Protein AF-A0A7C2Q0B4-F1 (afdb_monomer)

Sequence (106 aa):
MGLEPEFLTIAKILRPRGVKGEVVAEIVTDHPERFAAVTRVRLEAPDGTFVESRLERYWFHRGQIVLKFEGCETIEAASRFKGWWVKIAREEAVPLEEDEYFLFEL

Foldseek 3Di:
DDPPFDKDFFWWFAAFDDFQQKTKTAGPDPCPVLVQLFQKKWWAAPVRDIDIWGFPDWDDDPNIMITDTPPRGGRVSNHVSHGTTIIGGPVSSPRDDDDDDPPDDD

Nearest PDB structures (foldseek):
  2f1l-assembly1_A-2  TM=8.897E-01  e=5.476E-07  Pseudomonas aeruginosa
  2qgg-assembly1_A  TM=8.236E-01  e=2.014E-05  Acinetobacter calcoaceticus
  3h9n-assembly1_A  TM=7.713E-01  e=1.444E-05  Haemophilus influenzae
  3a1p-assembly2_C  TM=7.862E-01  e=9.517E-05  Thermus thermophilus HB8
  8e5t-assembly1_f  TM=5.464E-01  e=8.732E-02  Saccharomyces cerevisiae BY4741

Mean predicted aligned error: 6.96 Å

Solvent-accessible surface area (backbone atoms only — not comparable to full-atom values): 5934 Å² total; per-residue (Å²): 131,84,81,72,74,57,66,44,68,42,30,37,28,69,36,46,36,71,68,62,7,24,28,37,22,44,67,70,42,98,59,70,76,41,64,71,32,41,50,58,34,36,43,31,39,89,86,69,53,69,48,79,45,36,51,70,39,64,49,80,53,96,90,28,34,37,43,29,43,62,92,25,57,32,38,70,56,21,45,72,46,46,63,15,34,37,24,29,42,56,71,42,66,41,81,56,83,86,74,90,62,84,78,85,74,135

Secondary structure (DSSP, 8-state):
------EEEEEEEEEEETTTTEEEEEE-SS-GGGGGG--EEEEE-TTS-EEEEEEEEEEEETTEEEEEETT--SHHHHHHTTTPEEEEETTTTS------------

Structure (mmCIF, N/CA/C/O backbone):
data_AF-A0A7C2Q0B4-F1
#
_entry.id   AF-A0A7C2Q0B4-F1
#
loop_
_atom_site.group_PDB
_atom_site.id
_atom_site.type_symbol
_atom_site.label_atom_id
_atom_site.label_alt_id
_atom_site.label_comp_id
_atom_site.label_asym_id
_atom_site.label_entity_id
_atom_site.label_seq_id
_atom_site.pdbx_PDB_ins_code
_atom_site.Cartn_x
_atom_site.Cartn_y
_atom_site.Cartn_z
_atom_site.occupancy
_atom_site.B_iso_or_equiv
_atom_site.auth_seq_id
_atom_site.auth_comp_id
_atom_site.auth_asym_id
_atom_site.auth_atom_id
_atom_site.pdbx_PDB_model_num
ATOM 1 N N . MET A 1 1 ? -0.457 4.858 28.475 1.00 39.81 1 MET A N 1
ATOM 2 C CA . MET A 1 1 ? -0.110 3.573 27.836 1.00 39.81 1 MET A CA 1
ATOM 3 C C . MET A 1 1 ? -0.443 3.767 26.370 1.00 39.81 1 MET A C 1
ATOM 5 O O . MET A 1 1 ? -1.586 4.102 26.095 1.00 39.81 1 MET A O 1
ATOM 9 N N . GLY A 1 2 ? 0.578 3.825 25.511 1.00 45.00 2 GLY A N 1
ATOM 10 C CA . GLY A 1 2 ? 0.459 4.362 24.152 1.00 45.00 2 GLY A CA 1
ATOM 11 C C . GLY A 1 2 ? -0.619 3.634 23.361 1.00 45.00 2 GLY A C 1
ATOM 12 O O . GLY A 1 2 ? -0.617 2.408 23.317 1.00 45.00 2 GLY A O 1
ATOM 13 N N . LEU A 1 3 ? -1.554 4.397 22.801 1.00 47.12 3 LEU A N 1
ATOM 14 C CA . LEU A 1 3 ? -2.497 3.898 21.812 1.00 47.12 3 LEU A CA 1
ATOM 15 C C . LEU A 1 3 ? -1.669 3.608 20.559 1.00 47.12 3 LEU A C 1
ATOM 17 O O . LEU A 1 3 ? -1.414 4.507 19.764 1.00 47.12 3 LEU A O 1
ATOM 21 N N . GLU A 1 4 ? -1.157 2.386 20.428 1.00 57.59 4 GLU A N 1
ATOM 22 C CA . GLU A 1 4 ? -0.734 1.914 19.113 1.00 57.59 4 GLU A CA 1
ATOM 23 C C . GLU A 1 4 ? -1.976 2.010 18.219 1.00 57.59 4 GLU A C 1
ATOM 25 O O . GLU A 1 4 ? -3.023 1.478 18.607 1.00 57.59 4 GLU A O 1
ATOM 30 N N . PRO A 1 5 ? -1.922 2.727 17.082 1.00 62.88 5 PRO A N 1
ATOM 31 C CA . PRO A 1 5 ? -3.083 2.824 16.219 1.00 62.88 5 PRO A CA 1
ATOM 32 C C . PRO A 1 5 ? -3.480 1.408 15.800 1.00 62.88 5 PRO A C 1
ATOM 34 O O . PRO A 1 5 ? -2.667 0.661 15.256 1.00 62.88 5 PRO A O 1
ATOM 37 N N . GLU A 1 6 ? -4.722 1.011 16.072 1.00 82.69 6 GLU A N 1
ATOM 38 C CA . GLU A 1 6 ? -5.257 -0.233 15.527 1.00 82.69 6 GLU A CA 1
ATOM 39 C C . GLU A 1 6 ? -5.330 -0.075 14.004 1.00 82.69 6 GLU A C 1
ATOM 41 O O . GLU A 1 6 ? -6.093 0.745 13.493 1.00 82.69 6 GLU A O 1
ATOM 46 N N . PHE A 1 7 ? -4.513 -0.833 13.272 1.00 87.31 7 PHE A N 1
ATOM 47 C CA . PHE A 1 7 ? -4.497 -0.805 11.812 1.00 87.31 7 PHE A CA 1
ATOM 48 C C . PHE A 1 7 ? -5.426 -1.872 11.232 1.00 87.31 7 PHE A C 1
ATOM 50 O O . PHE A 1 7 ? -5.339 -3.050 11.578 1.00 87.31 7 PHE A O 1
ATOM 57 N N . LEU A 1 8 ? -6.275 -1.470 10.289 1.00 88.69 8 LEU A N 1
ATOM 58 C CA . LEU A 1 8 ? -7.162 -2.352 9.536 1.00 88.69 8 LEU A CA 1
ATOM 59 C C . LEU A 1 8 ? -6.580 -2.614 8.152 1.00 88.69 8 LEU A C 1
ATOM 61 O O . LEU A 1 8 ? -6.201 -1.677 7.454 1.00 88.69 8 LEU A O 1
ATOM 65 N N . THR A 1 9 ? -6.532 -3.880 7.739 1.00 91.56 9 THR A N 1
ATOM 66 C CA . THR A 1 9 ? -6.079 -4.252 6.390 1.00 91.56 9 THR A CA 1
ATOM 67 C C . THR A 1 9 ? -7.236 -4.130 5.411 1.00 91.56 9 THR A C 1
ATOM 69 O O . THR A 1 9 ? -8.284 -4.733 5.626 1.00 91.56 9 THR A O 1
ATOM 72 N N . ILE A 1 10 ? -7.044 -3.361 4.340 1.00 92.00 10 ILE A N 1
ATOM 73 C CA . ILE A 1 10 ? -8.107 -3.059 3.372 1.00 92.00 10 ILE A CA 1
ATOM 74 C C . ILE A 1 10 ? -7.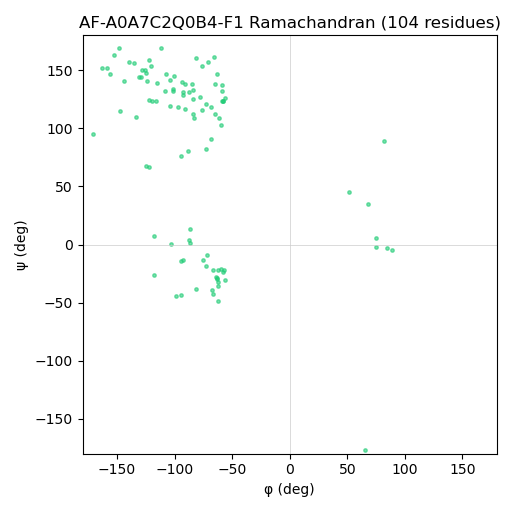808 -3.568 1.965 1.00 92.00 10 ILE A C 1
ATOM 76 O O . ILE A 1 10 ? -8.736 -3.872 1.216 1.00 92.00 10 ILE A O 1
ATOM 80 N N . ALA A 1 11 ? -6.531 -3.719 1.602 1.00 94.12 11 ALA A N 1
ATOM 81 C CA . ALA A 1 11 ? -6.154 -4.272 0.308 1.00 94.12 11 ALA A CA 1
ATOM 82 C C . ALA A 1 11 ? -4.790 -4.975 0.316 1.00 94.12 11 ALA A C 1
ATOM 84 O O . ALA A 1 11 ? -3.959 -4.754 1.196 1.00 94.12 11 ALA A O 1
ATOM 85 N N . LYS A 1 12 ? -4.549 -5.795 -0.711 1.00 96.25 12 LYS A N 1
ATOM 86 C CA . LYS A 1 12 ? -3.262 -6.434 -1.006 1.00 96.25 12 LYS A CA 1
ATOM 87 C C . LYS A 1 12 ? -2.751 -6.012 -2.370 1.00 96.25 12 LYS A C 1
ATOM 89 O O . LYS A 1 12 ? -3.414 -6.249 -3.376 1.00 96.25 12 LYS A O 1
ATOM 94 N N . ILE A 1 13 ? -1.551 -5.453 -2.439 1.00 96.44 13 ILE A N 1
ATOM 95 C CA . ILE A 1 13 ? -0.962 -5.017 -3.704 1.00 96.44 13 ILE A CA 1
ATOM 96 C C . ILE A 1 13 ? -0.524 -6.236 -4.520 1.00 96.44 13 ILE A C 1
ATOM 98 O O . ILE A 1 13 ? 0.316 -7.028 -4.095 1.00 96.44 13 ILE A O 1
ATOM 102 N N . LEU A 1 14 ? -1.068 -6.378 -5.727 1.00 95.88 14 LEU A N 1
ATOM 103 C CA . LEU A 1 14 ? -0.796 -7.508 -6.617 1.00 95.88 14 LEU A CA 1
ATOM 104 C C . LEU A 1 14 ? 0.328 -7.208 -7.606 1.00 95.88 14 LEU A C 1
ATOM 106 O O . LEU A 1 14 ? 1.172 -8.066 -7.880 1.00 95.88 14 LEU A O 1
ATOM 110 N N . 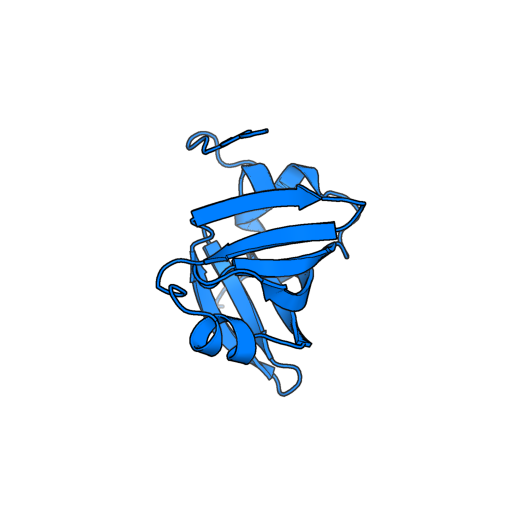ARG A 1 15 ? 0.310 -6.009 -8.197 1.00 94.94 15 ARG A N 1
ATOM 111 C CA . ARG A 1 15 ? 1.247 -5.610 -9.256 1.00 94.94 15 ARG A CA 1
ATOM 112 C C . ARG A 1 15 ? 1.273 -4.093 -9.460 1.00 94.94 15 ARG A C 1
ATOM 114 O O . ARG A 1 15 ? 0.240 -3.454 -9.267 1.00 94.94 15 ARG A O 1
ATOM 121 N N . PRO A 1 16 ? 2.397 -3.528 -9.927 1.00 94.81 16 PRO A N 1
ATOM 122 C CA . PRO A 1 16 ? 2.427 -2.156 -10.418 1.00 94.81 16 PRO A CA 1
ATOM 123 C C . PRO A 1 16 ? 1.573 -1.999 -11.689 1.00 94.81 16 PRO A C 1
ATOM 125 O O . PRO A 1 16 ? 1.251 -2.975 -12.384 1.00 94.81 16 PRO A O 1
ATOM 128 N N . ARG A 1 17 ? 1.212 -0.758 -12.006 1.00 90.44 17 ARG A N 1
ATOM 129 C CA . ARG A 1 17 ? 0.438 -0.362 -13.181 1.00 90.44 17 ARG A CA 1
ATOM 130 C C . ARG A 1 17 ? 0.914 0.987 -13.710 1.00 90.44 17 ARG A C 1
ATOM 132 O O . ARG A 1 17 ? 1.174 1.918 -12.958 1.00 90.44 17 ARG A O 1
ATOM 139 N N . GLY A 1 18 ? 0.957 1.074 -15.037 1.00 85.12 18 GLY A N 1
ATOM 140 C CA . GLY A 1 18 ? 1.280 2.306 -15.743 1.00 85.12 18 GLY A CA 1
ATOM 141 C C . GLY A 1 18 ? 2.714 2.778 -15.509 1.00 85.12 18 GLY A C 1
ATOM 142 O O . GLY A 1 18 ? 3.519 2.125 -14.849 1.00 85.12 18 GLY A O 1
ATOM 143 N N . VAL A 1 19 ? 3.024 3.935 -16.085 1.00 86.06 19 VAL A N 1
ATOM 144 C CA . VAL A 1 19 ?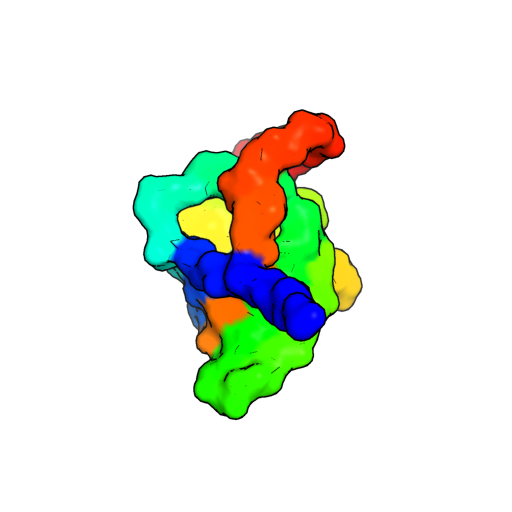 4.322 4.607 -15.910 1.00 86.06 19 VAL A CA 1
ATOM 145 C C . VAL A 1 19 ? 4.3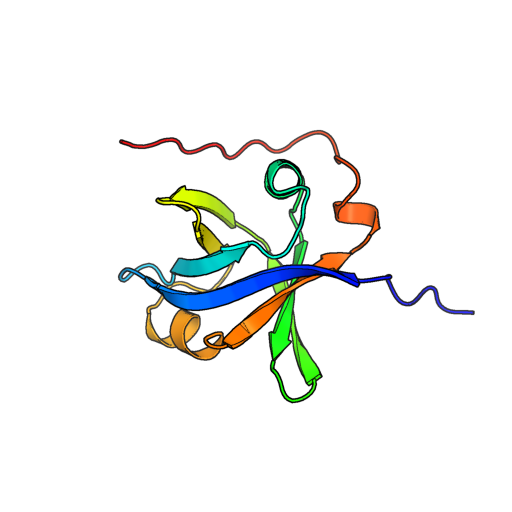08 5.613 -14.762 1.00 86.06 19 VAL A C 1
ATOM 147 O O . VAL A 1 19 ? 5.367 6.033 -14.323 1.00 86.06 19 VAL A O 1
ATOM 150 N N . LYS A 1 20 ? 3.118 5.959 -14.251 1.00 87.12 20 LYS A N 1
ATOM 151 C CA . LYS A 1 20 ? 2.909 6.950 -13.187 1.00 87.12 20 LYS A CA 1
ATOM 152 C C . LYS A 1 20 ? 3.023 6.366 -11.773 1.00 87.12 20 LYS A C 1
ATOM 154 O O . LYS A 1 20 ? 2.579 7.010 -10.832 1.00 87.12 20 LYS A O 1
ATOM 159 N N . GLY A 1 21 ? 3.544 5.148 -11.619 1.00 90.69 21 GLY A N 1
ATOM 160 C CA . GLY A 1 21 ? 3.721 4.504 -10.313 1.00 90.69 21 GLY A CA 1
ATOM 161 C C . GLY A 1 21 ? 2.421 4.130 -9.594 1.00 90.69 21 GLY A C 1
ATOM 162 O O . GLY A 1 21 ? 2.344 4.189 -8.371 1.00 90.69 21 GLY A O 1
ATOM 163 N N . GLU A 1 22 ? 1.394 3.732 -10.341 1.00 94.62 22 GLU A N 1
ATOM 164 C CA . GLU A 1 22 ? 0.149 3.209 -9.770 1.00 94.62 22 GLU A CA 1
ATOM 165 C C . GLU A 1 22 ? 0.323 1.730 -9.402 1.00 94.62 22 GLU A C 1
ATOM 167 O O . GLU A 1 22 ? 1.189 1.030 -9.936 1.00 94.62 22 GLU A O 1
ATOM 172 N N . VAL A 1 23 ? -0.537 1.210 -8.529 1.00 95.44 23 VAL A N 1
ATOM 173 C CA . VAL A 1 23 ? -0.586 -0.221 -8.214 1.00 95.44 23 VAL A CA 1
ATOM 174 C C . VAL A 1 23 ? -1.998 -0.766 -8.328 1.00 95.44 23 VAL A C 1
ATOM 176 O O . VAL A 1 23 ? -2.965 -0.099 -7.985 1.00 95.44 23 VAL A O 1
ATOM 179 N N . VAL A 1 24 ? -2.122 -2.009 -8.786 1.00 95.56 24 VAL A N 1
ATOM 180 C CA . VAL A 1 24 ? -3.363 -2.780 -8.690 1.00 95.56 24 VAL A CA 1
ATOM 181 C C . VAL A 1 24 ? -3.322 -3.599 -7.415 1.00 95.56 24 VAL A C 1
ATOM 183 O O . VAL A 1 24 ? -2.371 -4.356 -7.196 1.00 95.56 24 VAL A O 1
ATOM 186 N N . ALA A 1 25 ? -4.376 -3.489 -6.621 1.00 95.56 25 ALA A N 1
ATOM 187 C CA . ALA A 1 25 ? -4.564 -4.228 -5.395 1.00 95.56 25 ALA A CA 1
ATOM 188 C C . ALA A 1 25 ? -5.900 -4.986 -5.386 1.00 95.56 25 ALA A C 1
ATOM 190 O O . ALA A 1 25 ? -6.884 -4.596 -6.017 1.00 95.56 25 ALA A O 1
ATOM 191 N N . GLU A 1 26 ? -5.907 -6.110 -4.684 1.00 94.50 26 GLU A N 1
ATOM 192 C CA . GLU A 1 26 ? -7.107 -6.859 -4.330 1.00 94.50 26 GLU A CA 1
ATOM 193 C C . GLU A 1 26 ? -7.718 -6.247 -3.075 1.00 94.50 26 GLU A C 1
ATOM 195 O O . GLU A 1 26 ? -7.003 -5.986 -2.109 1.00 94.50 26 GLU A O 1
ATOM 200 N N . ILE A 1 27 ? -9.026 -6.014 -3.090 1.00 92.12 27 ILE A N 1
ATOM 201 C CA . ILE A 1 27 ? -9.763 -5.524 -1.927 1.00 92.12 27 ILE A CA 1
ATOM 202 C C . ILE A 1 27 ? -9.976 -6.710 -0.991 1.00 92.12 27 ILE A C 1
ATOM 204 O O . ILE A 1 27 ? -10.489 -7.740 -1.417 1.00 92.12 27 ILE A O 1
ATOM 208 N N . VAL A 1 28 ? -9.594 -6.561 0.275 1.00 90.69 28 VAL A N 1
ATOM 209 C CA . VAL A 1 28 ? -9.776 -7.606 1.302 1.00 90.69 28 VAL A CA 1
ATOM 210 C C . VAL A 1 28 ? -10.682 -7.154 2.445 1.00 90.69 28 VAL A C 1
ATOM 212 O O . VAL A 1 28 ? -10.811 -7.846 3.448 1.00 90.69 28 VAL A O 1
ATOM 215 N N . THR A 1 29 ? -11.290 -5.977 2.307 1.00 84.31 29 THR A N 1
ATOM 216 C CA . THR A 1 29 ? -12.287 -5.456 3.238 1.00 84.31 29 THR A CA 1
ATOM 217 C C . THR A 1 29 ? -13.693 -5.659 2.689 1.00 84.31 29 THR A C 1
ATOM 219 O O . THR A 1 29 ? -13.923 -5.505 1.491 1.00 84.31 29 THR A O 1
ATOM 222 N N . ASP A 1 30 ? -14.640 -5.924 3.585 1.00 81.56 30 ASP A N 1
ATOM 223 C CA . ASP A 1 30 ? -16.071 -5.954 3.269 1.00 81.56 30 ASP A CA 1
ATOM 224 C C . ASP A 1 30 ? -16.658 -4.552 3.009 1.00 81.56 30 ASP A C 1
ATOM 226 O O . ASP A 1 30 ? -17.795 -4.439 2.559 1.00 81.56 30 ASP A O 1
ATOM 230 N N . HIS A 1 31 ? -15.886 -3.487 3.273 1.00 81.38 31 HIS A N 1
ATOM 231 C CA . HIS A 1 31 ? -16.311 -2.087 3.166 1.00 81.38 31 HIS A CA 1
ATOM 232 C C . HIS A 1 31 ? -15.399 -1.254 2.239 1.00 81.38 31 HIS A C 1
ATOM 234 O O . HIS A 1 31 ? -14.669 -0.372 2.713 1.00 81.38 31 HIS A O 1
ATOM 240 N N . PRO A 1 32 ? -15.383 -1.522 0.919 1.00 78.81 32 PRO A N 1
ATOM 241 C CA . PRO A 1 32 ? -14.576 -0.774 -0.050 1.00 78.81 32 PRO A CA 1
ATOM 242 C C . PRO A 1 32 ? -14.949 0.713 -0.156 1.00 78.81 32 PRO A C 1
ATOM 244 O O . PRO A 1 32 ? -14.127 1.530 -0.556 1.00 78.81 32 PRO A O 1
ATOM 247 N N . GLU A 1 33 ? -16.158 1.106 0.228 1.00 77.31 33 GLU A N 1
ATOM 248 C CA . GLU A 1 33 ? -16.593 2.502 0.276 1.00 77.31 33 GLU A CA 1
ATOM 249 C C . GLU A 1 33 ? -15.708 3.377 1.181 1.00 77.31 33 GLU A C 1
ATOM 251 O O . GLU A 1 33 ? -15.598 4.581 0.961 1.00 77.31 33 GLU A O 1
ATOM 256 N N . ARG A 1 34 ? -15.005 2.776 2.151 1.00 77.38 34 ARG A N 1
ATOM 257 C CA . ARG A 1 34 ? -14.132 3.500 3.086 1.00 77.38 34 ARG A CA 1
ATOM 258 C C . ARG A 1 34 ? -12.913 4.123 2.424 1.00 77.38 34 ARG A C 1
ATOM 260 O O . ARG A 1 34 ? -12.400 5.091 2.965 1.00 77.38 34 ARG A O 1
ATOM 267 N N . PHE A 1 35 ? -12.477 3.635 1.257 1.00 78.44 35 PHE A N 1
ATOM 268 C CA . PHE A 1 35 ? -11.358 4.243 0.525 1.00 78.44 35 PHE A CA 1
ATOM 269 C C . PHE A 1 35 ? -11.599 5.729 0.205 1.00 78.44 35 PHE A C 1
ATOM 271 O O . PHE A 1 35 ? -10.630 6.461 0.041 1.00 78.44 35 PHE A O 1
ATOM 278 N N . ALA A 1 36 ? -12.858 6.186 0.185 1.00 74.56 36 ALA A N 1
ATOM 279 C CA . ALA A 1 36 ? -13.211 7.593 0.009 1.00 74.56 36 ALA A CA 1
ATOM 280 C C . ALA A 1 36 ? -12.733 8.515 1.140 1.00 74.56 36 ALA A C 1
ATOM 282 O O . ALA A 1 36 ? -12.495 9.686 0.881 1.00 74.56 36 ALA A O 1
ATOM 283 N N . ALA A 1 37 ? -12.587 8.002 2.363 1.00 75.00 37 ALA A N 1
ATOM 284 C CA . ALA A 1 37 ? -12.168 8.781 3.530 1.00 75.00 37 ALA A CA 1
ATOM 285 C C . ALA A 1 37 ? -10.698 8.551 3.917 1.00 75.00 37 ALA A C 1
AT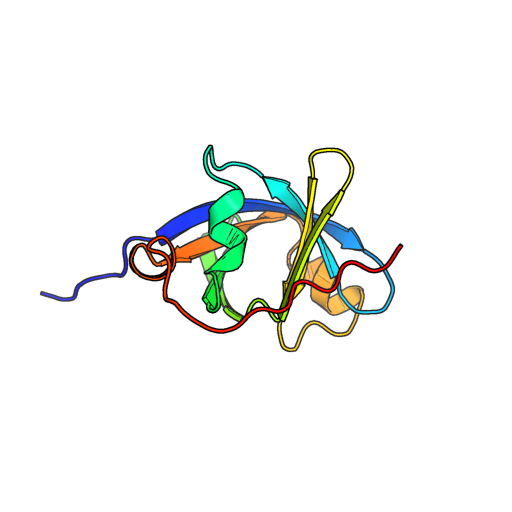OM 287 O O . ALA A 1 37 ? -10.209 9.105 4.899 1.00 75.00 37 ALA A O 1
ATOM 288 N N . VAL A 1 38 ? -9.985 7.705 3.169 1.00 82.44 38 VAL A N 1
ATOM 289 C CA . VAL A 1 38 ? -8.609 7.329 3.490 1.00 82.44 38 VAL A CA 1
ATOM 290 C C . VAL A 1 38 ? -7.656 8.374 2.938 1.00 82.44 38 VAL A C 1
ATOM 292 O O . VAL A 1 38 ? -7.451 8.450 1.729 1.00 82.44 38 VAL A O 1
ATOM 295 N N . THR A 1 39 ? -6.994 9.106 3.832 1.00 84.38 39 THR A N 1
ATOM 296 C CA . THR A 1 39 ? -5.892 9.998 3.456 1.00 84.38 39 THR A CA 1
ATOM 297 C C . THR A 1 39 ? -4.552 9.325 3.715 1.00 84.38 39 THR A C 1
ATOM 299 O O . THR A 1 39 ? -3.650 9.369 2.875 1.00 84.38 39 THR A O 1
ATOM 302 N N . ARG A 1 40 ? -4.397 8.678 4.876 1.00 89.44 40 ARG A N 1
ATOM 303 C CA . ARG A 1 40 ? -3.139 8.048 5.298 1.00 89.44 40 ARG A CA 1
ATOM 304 C C . ARG A 1 40 ? -3.230 6.534 5.243 1.00 89.44 40 ARG A C 1
ATOM 306 O O . ARG A 1 40 ? -4.146 5.919 5.784 1.00 89.44 40 ARG A O 1
ATOM 313 N N . VAL A 1 41 ? -2.213 5.925 4.649 1.00 92.19 41 VAL A N 1
ATOM 314 C CA . VAL A 1 41 ? -2.070 4.476 4.551 1.00 92.19 41 VAL A CA 1
ATOM 315 C C . VAL A 1 41 ? -0.734 4.029 5.123 1.00 92.19 41 VAL A C 1
ATOM 317 O O . VAL A 1 41 ? 0.288 4.706 5.013 1.00 92.19 41 VAL A O 1
ATOM 320 N N . ARG A 1 42 ? -0.730 2.833 5.695 1.00 94.12 42 ARG A N 1
ATOM 321 C CA . ARG A 1 42 ? 0.471 2.075 6.009 1.00 94.12 42 ARG A CA 1
ATOM 322 C C . ARG A 1 42 ? 0.612 0.961 4.985 1.00 94.12 42 ARG A C 1
ATOM 324 O O . ARG A 1 42 ? -0.260 0.102 4.868 1.00 94.12 42 ARG A O 1
ATOM 331 N N . LEU A 1 43 ? 1.714 0.983 4.252 1.00 94.88 43 LEU A N 1
ATOM 332 C CA . LEU A 1 43 ? 2.121 -0.100 3.372 1.00 94.88 43 LEU A CA 1
ATOM 333 C C . LEU A 1 43 ? 3.002 -1.034 4.194 1.00 94.88 43 LEU A C 1
ATOM 335 O O . LEU A 1 43 ? 4.063 -0.623 4.655 1.00 94.88 43 LEU A O 1
ATOM 339 N N . GLU A 1 44 ? 2.570 -2.275 4.383 1.00 95.94 44 GLU A N 1
ATOM 340 C CA . GLU A 1 44 ? 3.282 -3.273 5.183 1.00 95.94 44 GLU A CA 1
ATOM 341 C C . GLU A 1 44 ? 3.729 -4.454 4.318 1.00 95.94 44 GLU A C 1
ATOM 343 O O . GLU A 1 44 ? 2.927 -5.112 3.654 1.00 95.94 44 GLU A O 1
ATOM 348 N N . ALA A 1 45 ? 5.025 -4.728 4.327 1.00 95.50 45 ALA A N 1
ATOM 349 C CA . ALA A 1 45 ? 5.644 -5.858 3.671 1.00 95.50 45 ALA A CA 1
ATOM 350 C C . ALA A 1 45 ? 5.314 -7.181 4.388 1.00 95.50 45 ALA A C 1
ATOM 352 O O . ALA A 1 45 ? 5.056 -7.199 5.593 1.00 95.50 45 ALA A O 1
ATOM 353 N N . PRO A 1 46 ? 5.394 -8.328 3.689 1.00 91.69 46 PRO A N 1
ATOM 354 C CA . PRO A 1 46 ? 5.192 -9.642 4.305 1.00 91.69 46 PRO A CA 1
ATOM 355 C C . PRO A 1 46 ? 6.166 -9.986 5.443 1.00 91.69 46 PRO A C 1
ATOM 357 O O . PRO A 1 46 ? 5.867 -10.872 6.237 1.00 91.69 46 PRO A O 1
ATOM 360 N N . ASP A 1 47 ? 7.325 -9.324 5.511 1.00 93.12 47 ASP A N 1
ATOM 361 C CA . ASP A 1 47 ? 8.329 -9.501 6.568 1.00 93.12 47 ASP A CA 1
ATOM 362 C C . ASP A 1 47 ? 8.073 -8.622 7.811 1.00 93.12 47 ASP A C 1
ATOM 364 O O . ASP A 1 47 ? 8.843 -8.672 8.768 1.00 93.12 47 ASP A O 1
ATOM 368 N N . GLY A 1 48 ? 6.989 -7.835 7.810 1.00 90.62 48 GLY A N 1
ATOM 369 C CA . GLY A 1 48 ? 6.608 -6.921 8.887 1.00 90.62 48 GLY A CA 1
ATOM 370 C C . GLY A 1 48 ? 7.212 -5.518 8.776 1.00 90.62 48 GLY A C 1
ATOM 371 O O . GLY A 1 48 ? 6.847 -4.641 9.560 1.00 90.62 48 GLY A O 1
ATOM 372 N N . THR A 1 49 ? 8.092 -5.262 7.803 1.00 94.31 49 THR A N 1
ATOM 373 C CA . THR A 1 49 ? 8.571 -3.904 7.509 1.00 94.31 49 THR A CA 1
ATOM 374 C C . THR A 1 49 ? 7.416 -3.047 7.005 1.00 94.31 49 THR A C 1
ATOM 376 O O . THR A 1 49 ? 6.630 -3.498 6.178 1.00 94.31 49 THR A O 1
ATOM 379 N N . PHE A 1 50 ? 7.314 -1.793 7.440 1.00 94.88 50 PHE A N 1
ATOM 380 C CA . PHE A 1 50 ? 6.268 -0.899 6.951 1.00 94.88 50 PHE A CA 1
ATOM 381 C C . PHE A 1 50 ? 6.780 0.497 6.614 1.00 94.88 50 PHE A C 1
ATOM 383 O O . PHE A 1 50 ? 7.787 0.962 7.147 1.00 94.88 50 PHE A O 1
ATOM 390 N N . VAL A 1 51 ? 6.042 1.169 5.733 1.00 94.00 51 VAL A N 1
ATOM 391 C CA . VAL A 1 51 ? 6.184 2.597 5.447 1.00 94.00 51 VAL A CA 1
ATOM 392 C C . VAL A 1 51 ? 4.817 3.267 5.488 1.00 94.00 51 VAL A C 1
ATOM 394 O O . VAL A 1 51 ? 3.809 2.677 5.097 1.00 94.00 51 VAL A O 1
ATOM 397 N N . GLU A 1 52 ? 4.776 4.501 5.969 1.00 93.19 52 GLU A N 1
ATOM 398 C CA . GLU A 1 52 ? 3.571 5.329 5.934 1.00 93.19 52 GLU A CA 1
ATOM 399 C C . GLU A 1 52 ? 3.589 6.188 4.669 1.00 93.19 52 GLU A C 1
ATOM 401 O O . GLU A 1 52 ? 4.638 6.672 4.244 1.00 93.19 52 GLU A O 1
ATOM 406 N N . SER A 1 53 ? 2.432 6.331 4.032 1.00 92.06 53 SER A N 1
ATOM 407 C CA . SER A 1 53 ? 2.260 7.102 2.804 1.00 92.06 53 SER A CA 1
ATOM 408 C C . SER A 1 53 ? 0.859 7.715 2.761 1.00 92.06 53 SER A C 1
ATOM 410 O O . SER A 1 53 ? -0.004 7.379 3.578 1.00 92.06 53 SER A O 1
ATOM 412 N N . ARG A 1 54 ? 0.623 8.631 1.823 1.00 90.62 54 ARG A N 1
ATOM 413 C CA . ARG A 1 54 ? -0.701 9.199 1.564 1.00 90.62 54 ARG A CA 1
ATOM 414 C C . ARG A 1 54 ? -1.304 8.599 0.308 1.00 90.62 54 ARG A C 1
ATOM 416 O O . ARG A 1 54 ? -0.597 8.355 -0.670 1.00 90.62 54 ARG A O 1
ATOM 423 N N . LEU A 1 55 ? -2.609 8.358 0.344 1.00 90.19 55 LEU A N 1
ATOM 424 C CA . LEU A 1 55 ? -3.371 7.942 -0.824 1.00 90.19 55 LEU A CA 1
ATOM 425 C C . LEU A 1 55 ? -3.744 9.193 -1.628 1.00 90.19 55 LEU A C 1
ATOM 427 O O . LEU A 1 55 ? -4.564 9.985 -1.187 1.00 90.19 55 LEU A O 1
ATOM 431 N N . GLU A 1 56 ? -3.134 9.382 -2.797 1.00 89.31 56 GLU A N 1
ATOM 432 C CA . GLU A 1 56 ? -3.440 10.526 -3.672 1.00 89.31 56 GLU A CA 1
ATOM 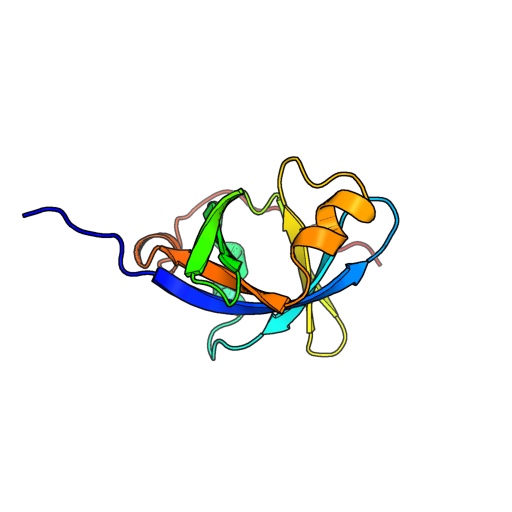433 C C . GLU A 1 56 ? -4.695 10.281 -4.507 1.00 89.31 56 GLU A C 1
ATOM 435 O O . GLU A 1 56 ? -5.458 11.198 -4.793 1.00 89.31 56 GLU A O 1
ATOM 440 N N . ARG A 1 57 ? -4.882 9.041 -4.972 1.00 86.25 57 ARG A N 1
ATOM 441 C CA . ARG A 1 57 ? -6.011 8.678 -5.830 1.00 86.25 57 ARG A CA 1
ATOM 442 C C . ARG A 1 57 ? -6.308 7.192 -5.735 1.00 86.25 57 ARG A C 1
ATOM 444 O O . ARG A 1 57 ? -5.395 6.367 -5.641 1.00 86.25 57 ARG A O 1
ATOM 451 N N . TYR A 1 58 ? -7.585 6.847 -5.853 1.00 88.75 58 TYR A N 1
ATOM 452 C CA . TYR A 1 58 ? -8.025 5.471 -6.025 1.00 88.75 58 TYR A CA 1
ATOM 453 C C . TYR A 1 58 ? -9.169 5.366 -7.033 1.00 88.75 58 TYR A C 1
ATOM 455 O O . TYR A 1 58 ? -9.875 6.337 -7.298 1.00 88.75 58 TYR A O 1
ATOM 463 N N . TRP A 1 59 ? -9.337 4.185 -7.624 1.00 87.44 59 TRP A N 1
ATOM 464 C CA . TRP A 1 59 ? -10.534 3.849 -8.393 1.00 87.44 59 TRP A CA 1
ATOM 465 C C . TRP A 1 59 ? -10.715 2.341 -8.502 1.00 87.44 59 TRP A C 1
ATOM 467 O O . TRP A 1 59 ? -9.755 1.566 -8.505 1.00 87.44 59 TRP A O 1
ATOM 477 N N . PHE A 1 60 ? -11.966 1.918 -8.637 1.00 87.88 60 PHE A N 1
ATOM 478 C CA . PHE A 1 60 ? -12.307 0.516 -8.828 1.00 87.88 60 PHE A CA 1
ATOM 479 C C . PHE A 1 60 ? -12.210 0.126 -10.301 1.00 87.88 60 PHE A C 1
ATOM 481 O O . PHE A 1 60 ? -12.638 0.851 -11.198 1.00 87.88 60 PHE A O 1
ATOM 488 N N . HIS A 1 61 ? -11.657 -1.052 -10.566 1.00 84.56 61 HIS A N 1
ATOM 489 C CA . HIS A 1 61 ? -11.537 -1.590 -11.911 1.00 84.56 61 HIS A CA 1
ATOM 490 C C . HIS A 1 61 ? -11.647 -3.114 -11.896 1.00 84.56 61 HIS A C 1
ATOM 492 O O . HIS A 1 61 ? -10.772 -3.797 -11.371 1.00 84.56 61 HIS A O 1
ATOM 498 N N . ARG A 1 62 ? -12.702 -3.657 -12.523 1.00 84.62 62 ARG A N 1
ATOM 499 C CA . ARG A 1 62 ? -12.922 -5.111 -12.692 1.00 84.62 62 ARG A CA 1
ATOM 500 C C . ARG A 1 62 ? -12.827 -5.912 -11.379 1.00 84.62 62 ARG A C 1
ATOM 502 O O . ARG A 1 62 ? -12.172 -6.948 -11.336 1.00 84.62 62 ARG A O 1
ATOM 509 N N . GLY A 1 63 ? -13.450 -5.416 -10.308 1.00 84.44 63 GLY A N 1
ATOM 510 C CA . GLY A 1 63 ? -13.417 -6.057 -8.983 1.00 84.44 63 GLY A CA 1
ATOM 511 C C . GLY A 1 63 ? -12.096 -5.888 -8.222 1.00 84.44 63 GLY A C 1
ATOM 512 O O . GLY A 1 63 ? -11.923 -6.462 -7.155 1.00 84.44 63 GLY A O 1
ATOM 513 N N . GLN A 1 64 ? -11.163 -5.104 -8.759 1.00 91.00 64 GLN A N 1
ATOM 514 C CA . GLN A 1 64 ? -9.913 -4.718 -8.110 1.00 91.00 64 GLN A CA 1
ATOM 515 C C . GLN A 1 64 ? -9.939 -3.222 -7.804 1.00 91.00 64 GLN A C 1
ATOM 517 O O . GLN A 1 64 ? -10.789 -2.489 -8.316 1.00 91.00 64 GLN A O 1
ATOM 522 N N . ILE A 1 65 ? -8.974 -2.755 -7.020 1.00 91.44 65 ILE A N 1
ATOM 523 C CA . ILE A 1 65 ? -8.746 -1.331 -6.795 1.00 91.44 65 ILE A CA 1
ATOM 524 C C . ILE A 1 65 ? -7.389 -0.938 -7.364 1.00 91.44 65 ILE A C 1
ATOM 526 O O . ILE A 1 65 ? -6.412 -1.682 -7.267 1.00 91.44 65 ILE A O 1
ATOM 530 N N . VAL A 1 66 ? -7.328 0.218 -8.007 1.00 92.81 66 VAL A N 1
ATOM 531 C CA . VAL A 1 66 ? -6.068 0.856 -8.366 1.00 92.81 66 VAL A CA 1
ATOM 532 C C . VAL A 1 66 ? -5.807 1.967 -7.367 1.00 92.81 66 VAL A C 1
ATOM 534 O O . VAL A 1 66 ? -6.717 2.729 -7.050 1.00 92.81 66 VAL A O 1
ATOM 537 N N . LEU A 1 67 ? -4.579 2.027 -6.862 1.00 92.81 67 LEU A N 1
ATOM 538 C CA . LEU A 1 67 ? -4.143 2.982 -5.852 1.00 92.81 67 LEU A CA 1
ATOM 539 C C . LEU A 1 67 ? -2.932 3.752 -6.370 1.00 92.81 67 LEU A C 1
ATOM 541 O O . LEU A 1 67 ? -2.037 3.184 -7.005 1.00 92.81 67 LEU A O 1
ATOM 545 N N . LYS A 1 68 ? -2.903 5.043 -6.062 1.00 92.88 68 LYS A N 1
ATOM 546 C CA . LYS A 1 68 ? -1.787 5.945 -6.311 1.00 92.88 68 LYS A CA 1
ATOM 547 C C . LYS A 1 68 ? -1.361 6.549 -4.979 1.00 92.88 68 LYS A C 1
ATOM 549 O O . LYS A 1 68 ? -2.180 7.132 -4.273 1.00 92.88 68 LYS A O 1
ATOM 554 N N . PHE A 1 69 ? -0.087 6.381 -4.651 1.00 91.88 69 PHE A N 1
ATOM 555 C CA . PHE A 1 69 ? 0.494 6.869 -3.407 1.00 91.88 69 PHE A CA 1
ATOM 556 C C . PHE A 1 69 ? 1.395 8.073 -3.656 1.00 91.88 69 PHE A C 1
ATOM 558 O O . PHE A 1 69 ? 2.087 8.131 -4.681 1.00 91.88 69 PHE A O 1
ATOM 565 N N . GLU A 1 70 ? 1.424 8.981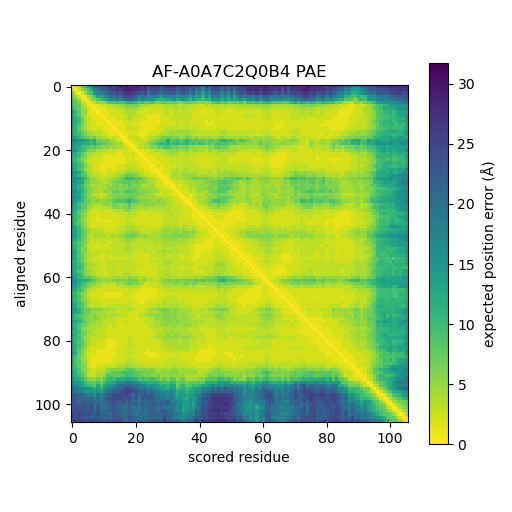 -2.687 1.00 89.69 70 GLU A N 1
ATOM 566 C CA . GLU A 1 70 ? 2.296 10.153 -2.697 1.00 89.69 70 GLU A CA 1
ATOM 567 C C . GLU A 1 70 ? 3.768 9.726 -2.784 1.00 89.69 70 GLU A C 1
ATOM 569 O O . GLU A 1 70 ? 4.220 8.807 -2.093 1.00 89.69 70 GLU A O 1
ATOM 574 N N . GLY A 1 71 ? 4.515 10.363 -3.689 1.00 86.62 71 GLY A N 1
ATOM 575 C CA . GLY A 1 71 ? 5.928 10.061 -3.946 1.00 86.62 71 GLY A CA 1
ATOM 576 C C . GLY A 1 71 ? 6.190 8.771 -4.740 1.00 86.62 71 GLY A C 1
ATOM 577 O O . GLY A 1 71 ? 7.340 8.469 -5.062 1.00 86.62 71 GLY A O 1
ATOM 578 N N . CYS A 1 72 ? 5.157 8.006 -5.107 1.00 90.69 72 CYS A N 1
ATOM 579 C CA . CYS A 1 72 ? 5.293 6.811 -5.938 1.00 90.69 72 CYS A CA 1
ATOM 580 C C . CYS A 1 72 ? 5.062 7.153 -7.416 1.00 90.69 72 CYS A C 1
ATOM 582 O O . CYS A 1 72 ? 3.991 6.899 -7.960 1.00 90.69 72 CYS A O 1
ATOM 584 N N . GLU A 1 73 ? 6.038 7.780 -8.075 1.00 90.38 73 GLU A N 1
ATOM 585 C CA . GLU A 1 73 ? 5.867 8.339 -9.431 1.00 90.38 73 GLU A CA 1
ATOM 586 C C . GLU A 1 73 ? 6.293 7.413 -10.573 1.00 90.38 73 GLU A C 1
ATOM 588 O O . GLU A 1 73 ? 5.918 7.652 -11.719 1.00 90.38 73 GLU A O 1
ATOM 593 N N . THR A 1 74 ? 7.033 6.344 -10.276 1.00 92.44 74 THR A N 1
ATOM 594 C CA . THR A 1 74 ? 7.575 5.433 -11.292 1.00 92.44 74 THR A CA 1
ATOM 595 C C . THR A 1 74 ? 7.119 3.995 -11.087 1.00 92.44 74 THR A C 1
ATOM 597 O O . THR A 1 74 ? 6.738 3.580 -9.987 1.00 92.44 74 THR A O 1
ATOM 600 N N . ILE A 1 75 ? 7.180 3.199 -12.157 1.00 92.12 75 ILE A N 1
ATOM 601 C CA . ILE A 1 75 ? 6.860 1.770 -12.093 1.00 92.12 75 ILE A CA 1
ATOM 602 C C . ILE A 1 75 ? 7.816 1.021 -11.155 1.00 92.12 75 ILE A C 1
ATOM 604 O O . ILE A 1 75 ? 7.400 0.081 -10.480 1.00 92.12 75 ILE A O 1
ATOM 608 N N . GLU A 1 76 ? 9.077 1.445 -11.058 1.00 92.12 76 GLU A N 1
ATOM 609 C CA . GLU A 1 76 ? 10.074 0.869 -10.157 1.00 92.12 76 GLU A CA 1
ATOM 610 C C . GLU A 1 76 ? 9.708 1.127 -8.696 1.00 92.12 76 GLU A C 1
ATOM 612 O O . GLU A 1 76 ? 9.810 0.211 -7.880 1.00 92.12 76 GLU A O 1
ATOM 617 N N . ALA A 1 77 ? 9.246 2.340 -8.366 1.00 91.88 77 ALA A N 1
ATOM 618 C CA . ALA A 1 77 ? 8.762 2.667 -7.028 1.00 91.88 77 ALA A CA 1
ATOM 619 C C . ALA A 1 77 ? 7.545 1.802 -6.670 1.00 91.88 77 ALA A C 1
ATOM 621 O O . ALA A 1 77 ? 7.548 1.127 -5.642 1.00 91.88 77 ALA A O 1
ATOM 622 N N . ALA A 1 78 ? 6.569 1.718 -7.577 1.00 93.38 78 ALA A N 1
ATOM 623 C CA . ALA A 1 78 ? 5.366 0.908 -7.398 1.00 93.38 78 ALA A CA 1
ATOM 624 C C . ALA A 1 78 ? 5.668 -0.594 -7.268 1.00 93.38 78 ALA A C 1
ATOM 626 O O . ALA A 1 78 ? 5.026 -1.309 -6.497 1.00 93.38 78 ALA A O 1
ATOM 627 N N . SER A 1 79 ? 6.671 -1.085 -7.999 1.00 93.31 79 SER A N 1
ATOM 628 C CA . SER A 1 79 ? 7.069 -2.498 -7.988 1.00 93.31 79 SER A CA 1
ATOM 629 C C . SER A 1 79 ? 7.566 -2.959 -6.621 1.00 93.31 79 SER A C 1
ATOM 631 O O . SER A 1 79 ? 7.393 -4.131 -6.285 1.00 93.31 79 SER A O 1
ATOM 633 N N . ARG A 1 80 ? 8.145 -2.055 -5.818 1.00 93.31 80 ARG A N 1
ATOM 634 C CA . ARG A 1 80 ? 8.641 -2.369 -4.467 1.00 93.31 80 ARG A CA 1
ATOM 635 C C . ARG A 1 80 ? 7.527 -2.811 -3.529 1.00 93.31 80 ARG A C 1
ATOM 637 O O . ARG A 1 80 ? 7.774 -3.628 -2.652 1.00 93.31 80 ARG A O 1
ATOM 644 N N . PHE A 1 81 ? 6.311 -2.324 -3.757 1.00 94.38 81 PHE A N 1
A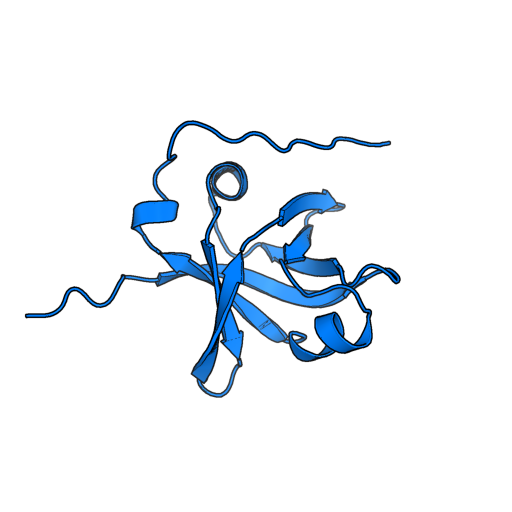TOM 645 C CA . PHE A 1 81 ? 5.148 -2.639 -2.936 1.00 94.38 81 PHE A CA 1
ATOM 646 C C . PHE A 1 81 ? 4.408 -3.898 -3.388 1.00 94.38 81 PHE A C 1
ATOM 648 O O . PHE A 1 81 ? 3.370 -4.245 -2.831 1.00 94.38 81 PHE A O 1
ATOM 655 N N . LYS A 1 82 ? 4.906 -4.620 -4.398 1.00 95.50 82 LYS A N 1
ATOM 656 C CA . LYS A 1 82 ? 4.283 -5.870 -4.835 1.00 95.50 82 LYS A CA 1
ATOM 657 C C . LYS A 1 82 ? 4.224 -6.871 -3.674 1.00 95.50 82 LYS A C 1
ATOM 659 O O . LYS A 1 82 ? 5.249 -7.240 -3.112 1.00 95.50 82 LYS A O 1
ATOM 664 N N . GLY A 1 83 ? 3.023 -7.347 -3.359 1.00 95.31 83 GLY A N 1
ATOM 665 C CA . GLY A 1 83 ? 2.767 -8.279 -2.261 1.00 95.31 83 GLY A CA 1
ATOM 666 C C . GLY A 1 83 ? 2.588 -7.621 -0.893 1.00 95.31 83 GLY A C 1
ATOM 667 O O . GLY A 1 83 ? 2.291 -8.339 0.059 1.00 95.31 83 GLY A O 1
ATOM 668 N N . TRP A 1 84 ? 2.738 -6.298 -0.791 1.00 97.31 84 TRP A N 1
ATOM 669 C CA . TRP A 1 84 ? 2.520 -5.562 0.449 1.00 97.31 84 TRP A CA 1
ATOM 670 C C . TRP A 1 84 ? 1.025 -5.392 0.731 1.00 97.31 84 TRP A C 1
ATOM 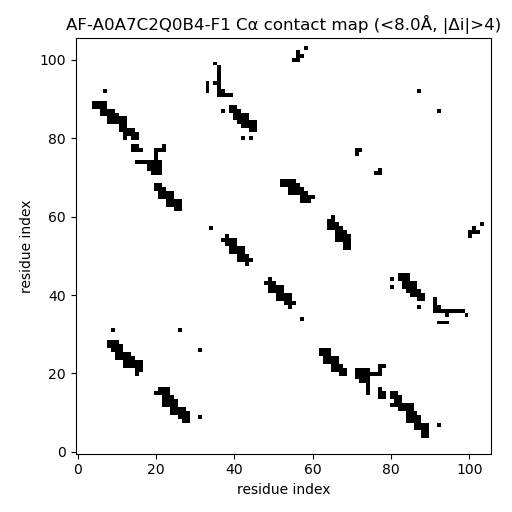672 O O . TRP A 1 84 ? 0.184 -5.372 -0.175 1.00 97.31 84 TRP A O 1
ATOM 682 N N . TRP A 1 85 ? 0.706 -5.252 2.008 1.00 96.38 85 TRP A N 1
ATOM 683 C CA . TRP A 1 85 ? -0.621 -4.970 2.522 1.00 96.38 85 TRP A CA 1
ATOM 684 C C . TRP A 1 85 ? -0.833 -3.469 2.643 1.00 96.38 85 TRP A C 1
ATOM 686 O O . TRP A 1 85 ? 0.047 -2.744 3.101 1.00 96.38 85 TRP A O 1
ATOM 696 N N . VAL A 1 86 ? -2.020 -3.013 2.264 1.00 94.75 86 VAL A N 1
ATOM 697 C CA . VAL A 1 86 ? -2.476 -1.645 2.493 1.00 94.75 86 VAL A CA 1
ATOM 698 C C . VAL A 1 86 ? -3.331 -1.659 3.743 1.00 94.75 86 VAL A C 1
ATOM 700 O O . VAL A 1 86 ? -4.365 -2.337 3.795 1.00 94.75 86 VAL A O 1
ATOM 703 N N . LYS A 1 87 ? -2.886 -0.915 4.748 1.00 92.81 87 LYS A N 1
ATOM 704 C CA . LYS A 1 87 ? -3.577 -0.758 6.018 1.00 92.81 87 LYS A CA 1
ATOM 705 C C . LYS A 1 87 ? -3.908 0.701 6.280 1.00 92.81 87 LYS A C 1
ATOM 707 O O . LYS A 1 87 ? -3.205 1.590 5.813 1.00 92.81 87 LYS A O 1
ATOM 712 N N . ILE A 1 88 ? -4.952 0.939 7.056 1.00 90.38 88 ILE A N 1
ATOM 713 C CA . ILE A 1 88 ? -5.362 2.274 7.502 1.00 90.38 88 ILE A CA 1
ATOM 714 C C . ILE A 1 88 ? -5.526 2.273 9.011 1.00 90.38 88 ILE A C 1
ATOM 716 O O . ILE A 1 88 ? -5.845 1.235 9.593 1.00 90.38 88 ILE A O 1
ATOM 720 N N . ALA A 1 89 ? -5.297 3.417 9.648 1.00 87.88 89 ALA A N 1
ATOM 721 C CA . ALA A 1 89 ? -5.636 3.563 11.055 1.00 87.88 89 ALA A CA 1
ATOM 722 C C . ALA A 1 89 ? -7.155 3.420 11.226 1.00 87.88 89 ALA A C 1
ATOM 724 O O . ALA A 1 89 ? -7.932 3.828 10.363 1.00 87.88 89 ALA A O 1
ATOM 725 N N . ARG A 1 90 ? -7.593 2.853 12.349 1.00 81.94 90 ARG A N 1
ATOM 726 C CA . ARG A 1 90 ? -9.017 2.709 12.672 1.00 81.94 90 ARG A CA 1
ATOM 727 C C . ARG A 1 90 ? -9.766 4.043 12.653 1.00 81.94 90 ARG A C 1
ATOM 729 O O . ARG A 1 90 ? -10.946 4.062 12.327 1.00 81.94 90 ARG A O 1
ATOM 736 N N . GLU A 1 91 ? -9.078 5.133 12.971 1.00 79.12 91 GLU A N 1
ATOM 737 C CA . GLU A 1 91 ? -9.608 6.498 12.925 1.00 79.12 91 GLU A CA 1
ATOM 738 C C . GLU A 1 91 ? -9.903 6.951 11.486 1.00 79.12 91 GLU A C 1
ATOM 740 O O . GLU A 1 91 ? -10.959 7.516 11.246 1.00 79.12 91 GLU A O 1
ATOM 745 N N . GLU A 1 92 ? -9.046 6.604 10.519 1.00 75.31 92 GLU A N 1
ATOM 746 C CA . GLU A 1 92 ? -9.258 6.873 9.080 1.00 75.31 92 GLU A CA 1
ATOM 747 C C . GLU A 1 92 ? -10.345 5.968 8.475 1.00 75.31 92 GLU A C 1
ATOM 749 O O . GLU A 1 92 ? -10.880 6.237 7.405 1.00 75.31 92 GLU A O 1
ATOM 754 N N . ALA A 1 93 ? -10.670 4.853 9.140 1.00 68.19 93 ALA A N 1
ATOM 755 C CA . ALA A 1 93 ? -11.783 3.997 8.738 1.00 68.19 93 ALA A CA 1
ATOM 756 C C . ALA A 1 93 ? -13.151 4.597 9.104 1.00 68.19 93 ALA A C 1
ATOM 758 O O . ALA A 1 93 ? -14.177 4.091 8.639 1.00 68.19 93 ALA A O 1
ATOM 759 N N . VAL A 1 94 ? -13.171 5.636 9.946 1.00 64.94 94 VAL A N 1
ATOM 760 C CA . VAL A 1 94 ? -14.342 6.477 10.186 1.00 64.94 94 VAL A CA 1
ATOM 761 C C . VAL A 1 94 ? -14.319 7.577 9.125 1.00 64.94 94 VAL A C 1
ATOM 763 O O . VAL A 1 94 ? -13.263 8.169 8.923 1.00 64.94 94 VAL A O 1
ATOM 766 N N . PRO A 1 95 ? -15.432 7.847 8.421 1.00 55.34 95 PRO A N 1
ATOM 767 C CA . PRO A 1 95 ? -15.466 8.892 7.410 1.00 55.34 95 PRO A CA 1
ATOM 768 C C . PRO A 1 95 ? -15.124 10.244 8.043 1.00 55.34 95 PRO A C 1
ATOM 770 O O . PRO A 1 95 ? -15.947 10.830 8.743 1.00 55.34 95 PRO A O 1
ATOM 773 N N . LEU A 1 96 ? -13.892 10.704 7.826 1.00 52.16 96 LEU A N 1
ATOM 774 C CA . LEU A 1 96 ? -13.515 12.090 8.035 1.00 52.16 96 LEU A CA 1
ATOM 775 C C . LEU A 1 96 ? -14.077 12.854 6.839 1.00 52.16 96 LEU A C 1
ATOM 777 O O . LEU A 1 96 ? -13.757 12.555 5.689 1.00 52.16 96 LEU A O 1
ATOM 781 N N . GLU A 1 97 ? -15.017 13.750 7.121 1.00 47.38 97 GLU A N 1
ATOM 782 C CA . GLU A 1 97 ? -15.579 14.646 6.121 1.00 47.38 97 GLU A CA 1
ATOM 783 C C . GLU A 1 97 ? -14.450 15.492 5.501 1.00 47.38 97 GLU A C 1
ATOM 785 O O . GLU A 1 97 ? -13.584 15.989 6.218 1.00 47.38 97 GLU A O 1
ATOM 790 N N . GLU A 1 98 ? -14.513 15.641 4.172 1.00 41.50 98 GLU A N 1
ATOM 791 C CA . GLU A 1 98 ? -13.759 16.587 3.329 1.00 41.50 98 GLU A CA 1
ATOM 792 C C . GLU A 1 98 ? -12.314 16.205 2.932 1.00 41.50 98 GLU A C 1
ATOM 794 O O . GLU A 1 98 ? -11.350 16.594 3.579 1.00 41.50 98 GLU A O 1
ATOM 799 N N . ASP A 1 99 ? -12.168 15.496 1.801 1.00 41.78 99 ASP A N 1
ATOM 800 C CA . ASP A 1 99 ? -11.469 16.006 0.597 1.00 41.78 99 ASP A CA 1
ATOM 801 C C . ASP A 1 99 ? -11.683 15.017 -0.576 1.00 41.78 99 ASP A C 1
ATOM 803 O O . ASP A 1 99 ? -11.030 13.978 -0.709 1.00 41.78 99 ASP A O 1
ATOM 807 N N . GLU A 1 100 ? -12.686 15.299 -1.411 1.00 41.94 100 GLU A N 1
ATOM 808 C CA . GLU A 1 100 ? -13.012 14.513 -2.602 1.00 41.94 100 GLU A CA 1
ATOM 809 C C . GLU A 1 100 ? -11.923 14.644 -3.678 1.00 41.94 100 GLU A C 1
ATOM 811 O O . GLU A 1 100 ? -11.771 15.694 -4.296 1.00 41.94 100 GLU A O 1
ATOM 816 N N . TYR A 1 101 ? -11.282 13.531 -4.044 1.00 43.28 101 TYR A N 1
ATOM 817 C CA . TYR A 1 101 ? -10.718 13.365 -5.390 1.00 43.28 101 TYR A CA 1
ATOM 818 C C . TYR A 1 101 ? -11.308 12.125 -6.066 1.00 43.28 101 TYR A C 1
ATOM 820 O O . TYR A 1 101 ? -10.626 11.147 -6.380 1.00 43.28 101 TYR A O 1
ATOM 828 N N . PHE A 1 102 ? -12.612 12.189 -6.350 1.00 46.28 102 PHE A N 1
ATOM 829 C CA . PHE A 1 102 ? -13.241 11.359 -7.375 1.00 46.28 102 PHE A CA 1
ATOM 830 C C . PHE A 1 102 ? -12.822 11.860 -8.755 1.00 46.28 102 PHE A C 1
ATOM 832 O O . PHE A 1 102 ? -13.570 12.569 -9.425 1.00 46.28 102 PHE A O 1
ATOM 839 N N . LEU A 1 103 ? -11.641 11.470 -9.233 1.00 43.81 103 LEU A N 1
ATOM 840 C CA . LEU A 1 103 ? -11.364 11.613 -10.659 1.00 43.81 103 LEU A CA 1
ATOM 841 C C . LEU A 1 103 ? -11.850 10.353 -11.387 1.00 43.81 103 LEU A C 1
ATOM 843 O O . LEU A 1 103 ? -11.085 9.429 -11.687 1.00 43.81 103 LEU A O 1
ATOM 847 N N . PHE A 1 104 ? -13.161 10.324 -11.634 1.00 41.97 104 PHE A N 1
ATOM 848 C CA . PHE A 1 104 ? -13.740 9.588 -12.751 1.00 41.97 104 PHE A CA 1
ATOM 849 C C . PHE A 1 104 ? -13.168 10.183 -14.038 1.00 41.97 104 PHE A C 1
ATOM 851 O O . PHE A 1 104 ? -13.547 11.284 -14.421 1.00 41.97 104 PHE A O 1
ATOM 858 N N . GLU A 1 105 ? -12.290 9.457 -14.722 1.00 38.47 105 GLU A N 1
ATOM 859 C CA . GLU A 1 105 ? -12.051 9.697 -16.144 1.00 38.47 105 GLU A CA 1
ATOM 860 C C . GLU A 1 105 ? -12.062 8.356 -16.885 1.00 38.47 105 GLU A C 1
ATOM 862 O O . GLU A 1 105 ? -11.202 7.507 -16.651 1.00 38.47 105 GLU A O 1
ATOM 867 N N . LEU A 1 106 ? -13.139 8.211 -17.671 1.00 40.00 106 LEU A N 1
ATOM 868 C CA . LEU A 1 106 ? -13.413 7.387 -18.861 1.00 40.00 106 LEU A CA 1
ATOM 869 C C . LEU A 1 106 ? -12.566 6.127 -19.134 1.00 40.00 106 LEU A C 1
ATOM 871 O O . LEU A 1 106 ? -11.366 6.249 -19.466 1.00 40.00 106 LEU A O 1
#

pLDDT: mean 82.33, std 17.08, range [38.47, 97.31]

Radius of gyration: 13.2 Å; Cα contacts (8 Å, |Δi|>4): 231; chains: 1; bounding box: 27×26×47 Å